Protein AF-A0A7V6IU53-F1 (afdb_monomer)

Structure (mmCIF, N/CA/C/O backbone):
data_AF-A0A7V6IU53-F1
#
_entry.id   AF-A0A7V6IU53-F1
#
loop_
_ato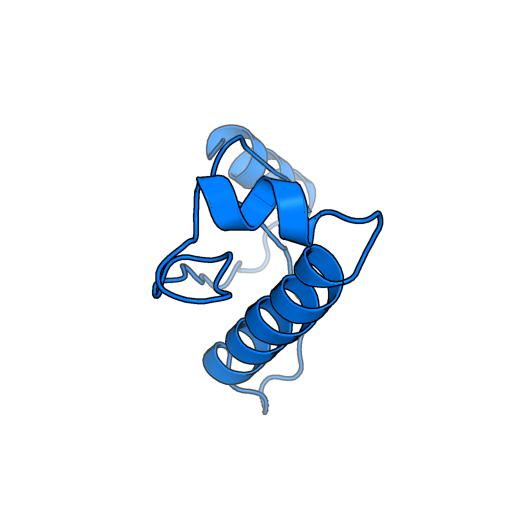m_site.group_PDB
_atom_site.id
_atom_site.type_symbol
_atom_site.label_atom_id
_atom_site.label_alt_id
_atom_site.label_comp_id
_atom_site.label_asym_id
_atom_site.label_entity_id
_atom_site.label_seq_id
_atom_site.pdbx_PDB_ins_code
_atom_site.Cartn_x
_atom_site.Cartn_y
_atom_site.Cartn_z
_atom_site.occupancy
_atom_site.B_iso_or_equiv
_atom_site.auth_seq_id
_atom_site.auth_comp_id
_atom_site.auth_asym_id
_atom_site.auth_atom_id
_atom_site.pdbx_PDB_model_num
ATOM 1 N N . MET A 1 1 ? -11.173 9.019 -0.982 1.00 76.31 1 MET A N 1
ATOM 2 C CA . MET A 1 1 ? -9.863 8.512 -1.427 1.00 76.31 1 MET A CA 1
ATOM 3 C C . MET A 1 1 ? -9.054 9.732 -1.754 1.00 76.31 1 MET A C 1
ATOM 5 O O . MET A 1 1 ? -9.535 10.552 -2.525 1.00 76.31 1 MET A O 1
ATOM 9 N N . GLU A 1 2 ? -7.905 9.849 -1.120 1.00 84.06 2 GLU A N 1
ATOM 10 C CA . GLU A 1 2 ? -6.949 10.916 -1.378 1.00 84.06 2 GLU A CA 1
ATOM 11 C C . GLU A 1 2 ? -5.686 10.285 -1.951 1.00 84.06 2 GLU A C 1
ATOM 13 O O . GLU A 1 2 ? -5.386 9.117 -1.681 1.00 84.06 2 GLU A O 1
ATOM 18 N N . THR A 1 3 ? -5.001 11.020 -2.810 1.00 86.00 3 THR A N 1
ATOM 19 C CA . THR A 1 3 ? -3.817 10.549 -3.520 1.00 86.00 3 THR A CA 1
ATOM 20 C C . THR A 1 3 ? -2.756 11.620 -3.424 1.00 86.00 3 THR A C 1
ATOM 22 O O . THR A 1 3 ? -3.050 12.773 -3.731 1.00 86.00 3 THR A O 1
ATOM 25 N N . ASP A 1 4 ? -1.549 11.216 -3.071 1.00 87.62 4 ASP A N 1
ATOM 26 C CA . ASP A 1 4 ? -0.355 12.042 -3.170 1.00 87.62 4 ASP A CA 1
ATOM 27 C C . ASP A 1 4 ? 0.551 11.473 -4.284 1.00 87.62 4 ASP A C 1
ATOM 29 O O . ASP A 1 4 ? 0.154 10.571 -5.033 1.00 87.62 4 ASP A O 1
ATOM 33 N N . ASN A 1 5 ? 1.753 12.017 -4.442 1.00 87.56 5 ASN A N 1
ATOM 34 C CA . ASN A 1 5 ? 2.679 11.706 -5.522 1.00 87.56 5 ASN A CA 1
ATOM 35 C C . ASN A 1 5 ? 3.108 10.232 -5.547 1.00 87.56 5 ASN A C 1
ATOM 37 O O . ASN A 1 5 ? 3.322 9.685 -6.631 1.00 87.56 5 ASN A O 1
ATOM 41 N N . ASP A 1 6 ? 3.234 9.585 -4.386 1.00 91.00 6 ASP A N 1
ATOM 42 C CA . ASP A 1 6 ? 3.768 8.222 -4.263 1.00 91.00 6 ASP A CA 1
ATOM 43 C C . ASP A 1 6 ? 2.901 7.254 -3.436 1.00 91.00 6 ASP A C 1
ATOM 45 O O . ASP A 1 6 ? 3.195 6.055 -3.384 1.00 91.00 6 ASP A O 1
ATOM 49 N N . HIS A 1 7 ? 1.800 7.721 -2.841 1.00 92.25 7 HIS A N 1
ATOM 50 C CA . HIS A 1 7 ? 0.916 6.893 -2.027 1.00 92.25 7 HIS A CA 1
ATOM 51 C C . HIS A 1 7 ? -0.556 7.322 -2.113 1.00 92.25 7 HIS A C 1
ATOM 53 O O . HIS A 1 7 ? -0.909 8.385 -2.622 1.00 92.25 7 HIS A O 1
ATOM 59 N N . ILE A 1 8 ? -1.447 6.445 -1.642 1.00 93.44 8 ILE A N 1
ATOM 60 C CA . ILE A 1 8 ? -2.891 6.694 -1.617 1.00 93.44 8 ILE A CA 1
ATOM 61 C C . ILE A 1 8 ? -3.466 6.391 -0.238 1.00 93.44 8 ILE A C 1
ATOM 63 O O . ILE A 1 8 ? -3.088 5.412 0.406 1.00 93.44 8 ILE A O 1
ATOM 67 N N . HIS A 1 9 ? -4.453 7.186 0.164 1.00 91.94 9 HIS A N 1
ATOM 68 C CA . HIS A 1 9 ? -5.220 7.003 1.390 1.00 91.94 9 HIS A CA 1
ATOM 69 C C . HIS A 1 9 ? -6.661 6.623 1.053 1.00 91.94 9 HIS A C 1
ATOM 71 O O . HIS A 1 9 ? -7.375 7.323 0.321 1.00 91.94 9 HIS A O 1
ATOM 77 N N . ILE A 1 10 ? -7.122 5.495 1.597 1.00 91.38 10 ILE A N 1
ATOM 78 C CA . ILE A 1 10 ? -8.477 4.986 1.371 1.00 91.38 10 ILE A CA 1
ATOM 79 C C . ILE A 1 10 ? -9.159 4.770 2.716 1.00 91.38 10 ILE A C 1
ATOM 81 O O . ILE A 1 10 ? -8.729 3.946 3.519 1.00 91.38 10 ILE A O 1
ATOM 85 N N . LEU A 1 11 ? -10.280 5.459 2.921 1.00 90.75 11 LEU A N 1
ATOM 86 C CA . LEU A 1 11 ? -11.209 5.128 3.990 1.00 90.75 11 LEU A CA 1
ATOM 87 C C . LEU A 1 11 ? -12.093 3.958 3.546 1.00 90.75 11 LEU A C 1
ATOM 89 O O . LEU A 1 11 ? -12.777 4.052 2.526 1.00 90.75 11 LEU A O 1
ATOM 93 N N . VAL A 1 12 ? -12.080 2.864 4.308 1.00 90.38 12 VAL A N 1
ATOM 94 C CA . VAL A 1 12 ? -12.760 1.614 3.945 1.00 90.38 12 VAL A CA 1
ATOM 95 C C . VAL A 1 12 ? -13.676 1.170 5.075 1.00 90.38 12 VAL A C 1
ATOM 97 O O . VAL A 1 12 ? -13.231 0.969 6.202 1.00 90.38 12 VAL A O 1
ATOM 100 N N . GLN A 1 13 ? -14.943 0.934 4.746 1.00 91.75 13 GLN A N 1
ATOM 101 C CA . GLN A 1 13 ? -15.857 0.180 5.595 1.00 91.75 13 GLN A CA 1
ATOM 102 C C . GLN A 1 13 ? -15.890 -1.275 5.118 1.00 91.75 13 GLN A C 1
ATOM 104 O O . GLN A 1 13 ? -16.061 -1.537 3.928 1.00 91.75 13 GLN A O 1
ATOM 109 N N . TYR A 1 14 ? -15.716 -2.225 6.034 1.00 92.44 14 TYR A N 1
ATOM 110 C CA . TYR A 1 14 ? -15.672 -3.650 5.715 1.00 92.44 14 TYR A CA 1
ATOM 111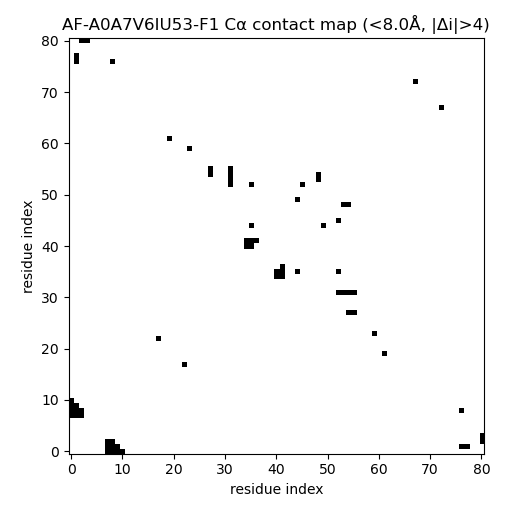 C C . TYR A 1 14 ? -16.292 -4.491 6.836 1.00 92.44 14 TYR A C 1
ATOM 113 O O . TYR A 1 14 ? -16.487 -4.020 7.955 1.00 92.44 14 TYR A O 1
ATOM 121 N N . GLN A 1 15 ? -16.637 -5.741 6.523 1.00 94.69 15 GLN A N 1
ATOM 122 C CA . GLN A 1 15 ? -17.160 -6.678 7.516 1.00 94.69 15 GLN A CA 1
ATOM 123 C C . GLN A 1 15 ? -16.040 -7.114 8.475 1.00 94.69 15 GLN A C 1
ATOM 125 O O . GLN A 1 15 ? -14.996 -7.541 7.983 1.00 94.69 15 GLN A O 1
ATOM 130 N N . PRO A 1 16 ? -16.253 -7.123 9.806 1.00 91.94 16 PRO A N 1
ATOM 131 C CA . PRO A 1 16 ? -15.221 -7.515 10.777 1.00 91.94 16 PRO A CA 1
ATOM 132 C C . PRO A 1 16 ? -14.671 -8.938 10.596 1.00 91.94 16 PRO A C 1
ATOM 134 O O . PRO A 1 16 ? -13.586 -9.249 11.070 1.00 91.94 16 PRO A O 1
ATOM 137 N N . THR A 1 17 ? -15.405 -9.809 9.899 1.00 96.38 17 THR A N 1
ATOM 138 C CA . THR A 1 17 ? -14.972 -11.173 9.555 1.00 96.38 17 THR A CA 1
ATOM 139 C C . THR A 1 17 ? -13.907 -11.224 8.458 1.00 96.38 17 THR A C 1
ATOM 141 O O . THR A 1 17 ? -13.370 -12.296 8.184 1.00 96.38 17 THR A O 1
ATOM 144 N N . LYS A 1 18 ? -13.611 -10.101 7.794 1.00 96.00 18 LYS A N 1
ATOM 145 C CA . LYS A 1 18 ? -12.590 -10.001 6.748 1.00 96.00 18 LYS A CA 1
ATOM 146 C C . LYS A 1 18 ? -11.291 -9.464 7.326 1.00 96.00 18 LYS A C 1
ATOM 148 O O . LYS A 1 18 ? -11.288 -8.490 8.073 1.00 96.00 18 LYS A O 1
ATOM 153 N N . SER A 1 19 ? -10.178 -10.066 6.922 1.00 96.38 19 SER A N 1
ATOM 154 C CA . SER A 1 19 ? -8.860 -9.575 7.306 1.00 96.38 19 SER A CA 1
ATOM 155 C C . SER A 1 19 ? -8.500 -8.315 6.520 1.00 96.38 19 SER A C 1
ATOM 157 O O . SER A 1 19 ? -8.656 -8.262 5.297 1.00 96.38 19 SER A O 1
ATOM 159 N N . VAL A 1 20 ? -7.937 -7.318 7.207 1.00 95.75 20 VAL A N 1
ATOM 160 C CA . VAL A 1 20 ? -7.381 -6.113 6.569 1.00 95.75 20 VAL A CA 1
ATOM 161 C C . VAL A 1 20 ? -6.329 -6.488 5.523 1.00 95.75 20 VAL A C 1
ATOM 163 O O . VAL A 1 20 ? -6.316 -5.916 4.435 1.00 95.75 20 VAL A O 1
ATOM 166 N N . LEU A 1 21 ? -5.498 -7.496 5.808 1.00 96.56 21 LEU A N 1
ATOM 167 C CA . LEU A 1 21 ? -4.482 -7.983 4.875 1.00 96.56 21 LEU A CA 1
ATOM 168 C C . LEU A 1 21 ? -5.108 -8.477 3.564 1.00 96.56 21 LEU A C 1
ATOM 170 O O . LEU A 1 21 ? -4.604 -8.176 2.484 1.00 96.56 21 LEU A O 1
ATOM 174 N N . GLU A 1 22 ? -6.216 -9.218 3.641 1.00 96.56 22 GLU A N 1
ATOM 175 C CA . GLU A 1 22 ? -6.904 -9.733 2.453 1.00 96.56 22 GLU A CA 1
ATOM 176 C C . GLU A 1 22 ? -7.488 -8.606 1.604 1.00 96.56 22 GLU A C 1
ATOM 178 O O . GLU A 1 22 ? -7.364 -8.633 0.378 1.00 96.56 22 GLU A O 1
ATOM 183 N N . ILE A 1 23 ? -8.083 -7.602 2.254 1.00 96.94 23 ILE A N 1
ATOM 184 C CA . ILE A 1 23 ? -8.656 -6.426 1.593 1.00 96.94 23 ILE A CA 1
ATOM 185 C C . ILE A 1 23 ? -7.557 -5.641 0.870 1.00 96.94 23 ILE A C 1
ATOM 187 O O . ILE A 1 23 ? -7.679 -5.363 -0.324 1.00 96.94 23 ILE A O 1
ATOM 191 N N . VAL A 1 24 ? -6.454 -5.338 1.560 1.00 97.19 24 VAL A N 1
ATOM 192 C CA . VAL A 1 24 ? -5.319 -4.612 0.972 1.00 97.19 24 VAL A CA 1
ATOM 193 C C . VAL A 1 24 ? -4.695 -5.406 -0.174 1.00 97.19 24 VAL A C 1
ATOM 195 O O . VAL A 1 24 ? -4.424 -4.840 -1.235 1.00 97.19 24 VAL A O 1
ATOM 198 N N . ARG A 1 25 ? -4.520 -6.726 -0.014 1.00 96.88 25 ARG A N 1
ATOM 199 C CA . ARG A 1 25 ? -4.017 -7.598 -1.085 1.00 96.88 25 ARG A CA 1
ATOM 200 C C . ARG A 1 25 ? -4.907 -7.519 -2.323 1.00 96.88 25 ARG A C 1
ATOM 202 O O . ARG A 1 25 ? -4.392 -7.364 -3.428 1.00 96.88 25 ARG A O 1
ATOM 209 N N . LEU A 1 26 ? -6.227 -7.579 -2.142 1.00 97.12 26 LEU A N 1
ATOM 210 C CA . LEU A 1 26 ? -7.191 -7.488 -3.235 1.00 97.12 26 LEU A CA 1
ATOM 211 C C . LEU A 1 26 ? -7.099 -6.136 -3.955 1.00 97.12 26 LEU A C 1
ATOM 213 O O . LEU A 1 26 ? -7.039 -6.096 -5.185 1.00 97.12 26 LEU A O 1
ATOM 217 N N . PHE A 1 27 ? -7.035 -5.035 -3.202 1.00 97.06 27 PHE A N 1
ATOM 218 C CA . PHE A 1 27 ? -6.889 -3.694 -3.769 1.00 97.06 27 PHE A CA 1
ATOM 219 C C . PHE A 1 27 ? -5.605 -3.554 -4.576 1.00 97.06 27 PHE A C 1
ATOM 221 O O . PHE A 1 27 ? -5.665 -3.153 -5.741 1.00 97.06 27 PHE A O 1
ATOM 228 N N . LYS A 1 28 ? -4.458 -3.938 -4.006 1.00 96.44 28 LYS A N 1
ATOM 229 C CA . LYS A 1 28 ? -3.157 -3.859 -4.684 1.00 96.44 28 LYS A CA 1
ATOM 230 C C . LYS A 1 28 ? -3.134 -4.733 -5.937 1.00 96.44 28 LYS A C 1
ATOM 232 O O . LYS A 1 28 ? -2.679 -4.276 -6.984 1.00 96.44 28 LYS A O 1
ATOM 237 N N . GLN A 1 29 ? -3.683 -5.946 -5.878 1.00 96.81 29 GLN A N 1
ATOM 238 C CA . GLN A 1 29 ? -3.687 -6.874 -7.010 1.00 96.81 29 GLN A CA 1
ATOM 239 C C . GLN A 1 29 ? -4.582 -6.394 -8.160 1.00 96.81 29 GLN A C 1
ATOM 241 O O . GLN A 1 29 ? -4.130 -6.329 -9.305 1.00 96.81 29 GLN A O 1
ATOM 246 N N . ILE A 1 30 ? -5.838 -6.028 -7.874 1.00 97.00 30 ILE A N 1
ATOM 247 C CA . ILE A 1 30 ? -6.786 -5.582 -8.908 1.00 97.00 30 ILE A CA 1
ATOM 248 C C . ILE A 1 30 ? -6.311 -4.278 -9.549 1.00 97.00 30 ILE A C 1
ATOM 250 O O . ILE A 1 30 ? -6.366 -4.144 -10.774 1.00 97.00 30 ILE A O 1
ATOM 254 N N . SER A 1 31 ? -5.844 -3.322 -8.743 1.00 95.94 31 SER A N 1
ATOM 255 C CA . SER A 1 31 ? -5.346 -2.044 -9.262 1.00 95.94 31 SER A CA 1
ATOM 256 C C . SER A 1 31 ? -4.100 -2.238 -10.119 1.00 95.94 31 SER A C 1
ATOM 258 O O . SER A 1 31 ? -4.092 -1.753 -11.244 1.00 95.94 31 SER A O 1
ATOM 260 N N . THR A 1 32 ? -3.114 -3.024 -9.671 1.00 96.06 32 THR A N 1
ATOM 261 C CA . THR A 1 32 ? -1.924 -3.361 -10.474 1.00 96.06 32 THR A CA 1
ATOM 262 C C . THR A 1 32 ? -2.346 -3.966 -11.811 1.00 96.06 32 THR A C 1
ATOM 264 O O . THR A 1 32 ? -1.990 -3.456 -12.871 1.00 96.06 32 THR A O 1
ATOM 267 N N . TYR A 1 33 ? -3.200 -4.992 -11.790 1.00 95.31 33 TYR A N 1
ATOM 268 C CA . TYR A 1 33 ? -3.686 -5.628 -13.011 1.00 95.31 33 TYR 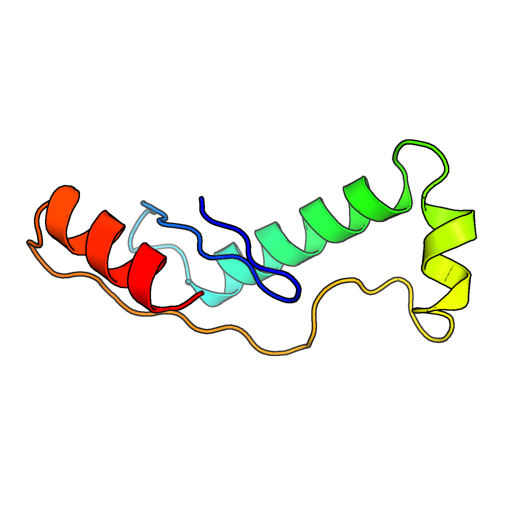A CA 1
ATOM 269 C C . TYR A 1 33 ? -4.345 -4.634 -13.983 1.00 95.31 33 TYR A C 1
ATOM 271 O O . TYR A 1 33 ? -4.074 -4.673 -15.185 1.00 95.31 33 TYR A O 1
ATOM 279 N N . ARG A 1 34 ? -5.194 -3.726 -13.485 1.00 95.81 34 ARG A N 1
ATOM 280 C CA . ARG A 1 34 ? -5.861 -2.718 -14.324 1.00 95.81 34 ARG A CA 1
ATOM 281 C C . ARG A 1 34 ? -4.877 -1.678 -14.854 1.00 95.81 34 ARG A C 1
ATOM 283 O O . ARG A 1 34 ? -4.867 -1.433 -16.057 1.00 95.81 34 ARG A O 1
ATOM 290 N N . ILE A 1 35 ? -4.024 -1.129 -13.992 1.00 95.06 35 ILE A N 1
ATOM 291 C CA . ILE A 1 35 ? -3.043 -0.089 -14.328 1.00 95.06 35 ILE A CA 1
ATOM 292 C C . ILE A 1 35 ? -2.105 -0.565 -15.435 1.00 95.06 35 ILE A C 1
ATOM 294 O O . ILE A 1 35 ? -1.878 0.170 -16.391 1.00 95.06 35 ILE A O 1
ATOM 298 N N . TRP A 1 36 ? -1.626 -1.807 -15.358 1.00 95.31 36 TRP A N 1
ATOM 299 C CA . TRP A 1 36 ? -0.732 -2.380 -16.362 1.00 95.31 36 TRP A CA 1
ATOM 300 C C . TRP A 1 36 ? -1.406 -2.654 -17.714 1.00 95.31 36 TRP A C 1
ATOM 302 O O . TRP A 1 36 ? -0.728 -2.674 -18.743 1.00 95.31 36 TRP A O 1
ATOM 312 N N . ARG A 1 37 ? -2.728 -2.867 -17.740 1.00 93.69 37 ARG A N 1
ATOM 313 C CA . ARG A 1 37 ? -3.478 -3.248 -18.952 1.00 93.69 37 ARG A CA 1
ATOM 314 C C . ARG A 1 37 ? -4.257 -2.103 -19.602 1.00 93.69 37 ARG A C 1
ATOM 316 O O . ARG A 1 37 ? -4.652 -2.239 -20.756 1.00 93.69 37 ARG A O 1
ATOM 323 N N . GLN A 1 38 ? -4.495 -1.003 -18.894 1.00 94.44 38 GLN A N 1
ATOM 324 C CA . GLN A 1 38 ? -5.221 0.151 -19.424 1.00 94.44 38 GLN A CA 1
ATOM 325 C C . GLN A 1 38 ? -4.316 1.077 -20.244 1.00 94.44 38 GLN A C 1
ATOM 327 O O . GLN A 1 38 ? -3.130 1.218 -19.956 1.00 94.44 38 GLN A O 1
ATOM 332 N N . ASN A 1 39 ? -4.899 1.718 -21.265 1.00 85.94 39 ASN A N 1
ATOM 333 C CA . ASN A 1 39 ? -4.347 2.872 -21.992 1.00 85.94 39 ASN A CA 1
ATOM 334 C C . ASN A 1 39 ? -2.882 2.740 -22.456 1.00 85.94 39 ASN A C 1
ATOM 336 O O . ASN A 1 39 ? -2.155 3.725 -22.515 1.00 85.94 39 ASN A O 1
ATOM 340 N N . ASN A 1 40 ? -2.434 1.526 -22.795 1.00 85.31 40 ASN A N 1
ATOM 341 C CA . ASN A 1 40 ? -1.043 1.230 -23.169 1.00 85.31 40 ASN A CA 1
ATOM 342 C C . ASN A 1 40 ? 0.011 1.600 -22.102 1.00 85.31 40 ASN A C 1
ATOM 344 O O . ASN A 1 40 ? 1.201 1.709 -22.416 1.00 85.31 40 ASN A O 1
ATOM 348 N N . ASN A 1 41 ? -0.393 1.711 -20.832 1.00 93.50 41 ASN A N 1
ATOM 349 C CA . ASN A 1 41 ? 0.486 2.046 -19.710 1.00 93.50 41 ASN A CA 1
ATOM 350 C C . ASN A 1 41 ? 1.670 1.084 -19.570 1.00 93.50 41 ASN A C 1
ATOM 352 O O . ASN A 1 41 ? 2.742 1.506 -19.149 1.00 93.50 41 ASN A O 1
ATOM 356 N N . SER A 1 42 ? 1.524 -0.186 -19.964 1.00 92.44 42 SER A N 1
ATOM 357 C CA . SER A 1 42 ? 2.601 -1.182 -19.889 1.00 92.44 42 SER A CA 1
ATOM 358 C C . SER A 1 42 ? 3.908 -0.719 -20.541 1.00 92.44 42 SER A C 1
ATOM 360 O O . SER A 1 42 ? 4.980 -1.001 -20.015 1.00 92.44 42 SER A O 1
ATOM 362 N N . ARG A 1 43 ? 3.857 0.026 -21.656 1.00 91.75 43 ARG A N 1
ATOM 363 C CA . ARG A 1 43 ? 5.069 0.542 -22.316 1.00 91.75 43 ARG A CA 1
ATOM 364 C C . ARG A 1 43 ? 5.770 1.604 -21.468 1.00 91.75 43 ARG A C 1
ATOM 366 O O . ARG A 1 43 ? 6.996 1.652 -21.458 1.00 91.75 43 ARG A O 1
ATOM 373 N N . TYR A 1 44 ? 5.005 2.456 -20.790 1.00 93.25 44 TYR A N 1
ATOM 374 C CA . TYR A 1 44 ? 5.535 3.481 -19.894 1.00 93.25 44 TYR A CA 1
ATOM 375 C C . TYR A 1 44 ? 6.056 2.857 -18.595 1.00 93.25 44 TYR A C 1
ATOM 377 O O . TYR A 1 44 ? 7.211 3.061 -18.236 1.00 93.25 44 TYR A O 1
ATOM 385 N N . LEU A 1 45 ? 5.242 2.022 -17.948 1.00 94.19 45 LEU A N 1
ATOM 386 C CA . LEU A 1 45 ? 5.547 1.400 -16.660 1.00 94.19 45 LEU A CA 1
ATOM 387 C C . LEU A 1 45 ? 6.778 0.497 -16.720 1.00 94.19 45 LEU A C 1
ATOM 389 O O . LEU A 1 45 ? 7.593 0.554 -15.809 1.00 94.19 45 LEU A O 1
ATOM 393 N N . LYS A 1 46 ? 6.997 -0.248 -17.814 1.00 93.12 46 LYS A N 1
ATOM 394 C CA . LYS A 1 46 ? 8.215 -1.064 -17.997 1.00 93.12 46 LYS A CA 1
ATOM 395 C C . LYS A 1 46 ? 9.518 -0.268 -17.940 1.00 93.12 46 LYS A C 1
ATOM 397 O O . LYS A 1 46 ? 10.556 -0.870 -17.705 1.00 93.12 46 LYS A O 1
ATOM 402 N N . LYS A 1 47 ? 9.492 1.051 -18.163 1.00 93.38 47 LYS A N 1
ATOM 403 C CA . LYS A 1 47 ? 10.692 1.893 -18.031 1.00 93.38 47 LYS A CA 1
ATOM 404 C C . LYS A 1 47 ? 11.123 2.061 -16.572 1.00 93.38 47 LYS A C 1
ATOM 406 O O . LYS A 1 47 ? 12.306 2.245 -16.319 1.00 93.38 47 LYS A O 1
ATOM 411 N N . TYR A 1 48 ? 10.174 1.987 -15.640 1.00 91.38 48 TYR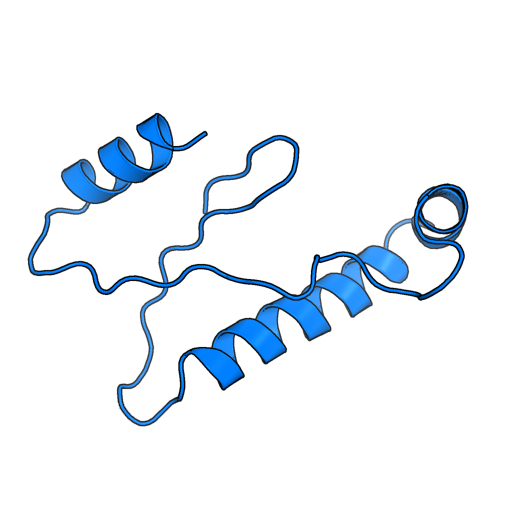 A N 1
ATOM 412 C CA . TYR A 1 48 ? 10.387 2.231 -14.211 1.00 91.38 48 TYR A CA 1
ATOM 413 C C . TYR A 1 48 ? 10.315 0.934 -13.389 1.00 91.38 48 TYR A C 1
ATOM 415 O O . TYR A 1 48 ? 11.127 0.715 -12.498 1.00 91.38 48 TYR A O 1
ATOM 423 N N . PHE A 1 49 ? 9.403 0.029 -13.746 1.00 91.44 49 PHE A N 1
ATOM 424 C CA . PHE A 1 49 ? 9.121 -1.240 -13.071 1.00 91.44 49 PHE A CA 1
ATOM 425 C C . PHE A 1 49 ? 9.526 -2.425 -13.964 1.00 91.44 49 PHE A C 1
ATOM 427 O O . PHE A 1 49 ? 8.701 -3.226 -14.396 1.00 91.44 49 PHE A O 1
ATOM 434 N N . TRP A 1 50 ? 10.804 -2.496 -14.339 1.00 82.94 50 TRP A N 1
ATOM 435 C CA . TRP A 1 50 ? 11.297 -3.452 -15.344 1.00 82.94 50 TRP A CA 1
ATOM 436 C C . TRP A 1 50 ? 11.512 -4.875 -14.808 1.00 82.94 50 TRP A C 1
ATOM 438 O O . TRP A 1 50 ? 11.510 -5.824 -15.591 1.00 82.94 50 TRP A O 1
ATOM 448 N N . LYS A 1 51 ? 11.704 -5.032 -13.492 1.00 84.44 51 LYS A N 1
ATOM 449 C CA . LYS A 1 51 ? 11.975 -6.332 -12.860 1.00 84.44 51 LYS A CA 1
ATOM 450 C C . LYS A 1 51 ? 10.706 -7.172 -12.703 1.00 84.44 51 LYS A C 1
ATOM 452 O O . LYS A 1 51 ? 10.707 -8.362 -12.998 1.00 84.44 51 LYS A O 1
ATOM 457 N N . GLU A 1 52 ? 9.629 -6.543 -12.245 1.00 84.38 52 GLU A N 1
ATOM 458 C CA . GLU A 1 52 ? 8.357 -7.190 -11.929 1.00 84.38 52 GLU A CA 1
ATOM 459 C C . GLU A 1 52 ? 7.211 -6.282 -12.379 1.00 84.38 52 GLU A C 1
ATOM 461 O O . GLU A 1 52 ? 7.320 -5.060 -12.287 1.00 84.38 52 GLU A O 1
ATOM 466 N N . ASN A 1 53 ? 6.084 -6.862 -12.813 1.00 88.25 53 ASN A N 1
ATOM 467 C CA . ASN A 1 53 ? 4.866 -6.101 -13.131 1.00 88.25 53 ASN A CA 1
ATOM 468 C C . ASN A 1 53 ? 4.136 -5.653 -11.846 1.00 88.25 53 ASN A C 1
ATOM 470 O O . ASN A 1 53 ? 2.933 -5.869 -11.689 1.00 88.25 53 ASN A O 1
ATOM 474 N N . ALA A 1 54 ? 4.882 -5.086 -10.901 1.00 92.00 54 ALA A N 1
ATOM 475 C CA . ALA A 1 54 ? 4.384 -4.501 -9.671 1.00 92.00 54 ALA A CA 1
ATOM 476 C C . ALA A 1 54 ? 4.012 -3.027 -9.8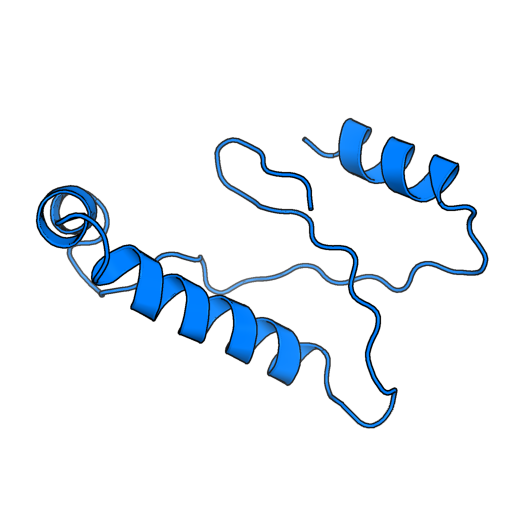98 1.00 92.00 54 ALA A C 1
ATOM 478 O O . ALA A 1 54 ? 4.356 -2.421 -10.912 1.00 92.00 54 ALA A O 1
ATOM 479 N N . PHE A 1 55 ? 3.260 -2.456 -8.966 1.00 94.62 55 PHE A N 1
ATOM 480 C CA . PHE A 1 55 ? 2.941 -1.023 -8.961 1.00 94.62 55 PHE A CA 1
ATOM 481 C C . PHE A 1 55 ? 3.039 -0.439 -7.552 1.00 94.62 55 PHE A C 1
ATOM 483 O O . PHE A 1 55 ? 3.482 0.686 -7.371 1.00 94.62 55 PHE A O 1
ATOM 490 N N . TRP A 1 56 ? 2.676 -1.234 -6.547 1.00 95.44 56 TRP A N 1
ATOM 491 C CA . TRP A 1 56 ? 2.784 -0.869 -5.142 1.00 95.44 56 TRP A CA 1
ATOM 492 C C . TRP A 1 56 ? 4.035 -1.476 -4.506 1.00 95.44 56 TRP A C 1
ATOM 494 O O . TRP A 1 56 ? 4.390 -2.606 -4.839 1.00 95.44 56 TRP A O 1
ATOM 504 N N . GLY A 1 57 ? 4.638 -0.776 -3.541 1.00 93.50 57 GLY A N 1
ATOM 505 C CA . GLY A 1 57 ? 5.635 -1.371 -2.643 1.00 93.50 57 GLY A CA 1
ATOM 506 C C . GLY A 1 57 ? 5.018 -2.441 -1.738 1.00 93.50 57 GLY A C 1
ATOM 507 O O . GLY A 1 57 ? 3.797 -2.518 -1.628 1.00 93.50 57 GLY A O 1
ATOM 508 N N . ASP A 1 58 ? 5.828 -3.267 -1.075 1.00 92.62 58 ASP A N 1
ATOM 509 C CA . ASP A 1 58 ? 5.340 -4.433 -0.314 1.00 92.62 58 ASP A CA 1
ATOM 510 C C . ASP A 1 58 ? 4.478 -4.058 0.899 1.00 92.62 58 ASP A C 1
ATOM 512 O O . ASP A 1 58 ? 3.481 -4.723 1.196 1.00 92.62 58 ASP A O 1
ATOM 516 N N . GLY A 1 59 ? 4.811 -2.941 1.548 1.00 94.75 59 GLY A N 1
ATOM 517 C CA . GLY A 1 59 ? 4.137 -2.452 2.745 1.00 94.75 59 GLY A CA 1
ATOM 518 C C . GLY A 1 59 ? 2.717 -1.926 2.516 1.00 94.75 59 GLY A C 1
ATOM 519 O O . GLY A 1 59 ? 2.250 -1.718 1.391 1.00 94.75 59 GLY A O 1
ATOM 520 N N . TYR A 1 60 ? 2.025 -1.723 3.633 1.00 96.19 60 TYR A N 1
ATOM 521 C CA . TYR A 1 60 ? 0.812 -0.920 3.745 1.00 96.19 60 TYR A CA 1
ATOM 522 C C . TYR A 1 60 ? 0.679 -0.416 5.184 1.00 96.19 60 TYR A C 1
ATOM 524 O O . TYR A 1 60 ? 1.203 -1.033 6.112 1.00 96.19 60 TYR A O 1
ATOM 532 N N . PHE A 1 61 ? -0.052 0.680 5.367 1.00 94.19 61 PHE A N 1
ATOM 533 C CA . PHE A 1 61 ? -0.464 1.165 6.678 1.00 94.19 61 PHE A CA 1
ATOM 534 C C . PHE A 1 61 ? -1.975 0.993 6.832 1.00 94.19 61 PHE A C 1
ATOM 536 O O . PHE A 1 61 ? -2.731 1.211 5.885 1.00 94.19 61 PHE A O 1
ATOM 543 N N . ALA A 1 62 ? -2.414 0.570 8.015 1.00 93.31 62 ALA A N 1
ATOM 544 C CA . ALA A 1 62 ? -3.824 0.477 8.352 1.00 93.31 62 ALA A CA 1
ATOM 545 C C . ALA A 1 62 ? -4.029 0.851 9.818 1.00 93.31 62 ALA A C 1
ATOM 547 O O . ALA A 1 62 ? -3.344 0.336 10.701 1.00 93.31 62 ALA A O 1
ATOM 548 N N . CYS A 1 63 ? -5.010 1.709 10.071 1.00 90.50 63 CYS A N 1
ATOM 549 C CA . CYS A 1 63 ? -5.425 2.086 11.410 1.00 90.50 63 CYS A CA 1
ATOM 550 C C . CYS A 1 63 ? -6.953 2.083 11.497 1.00 90.50 63 CYS A C 1
ATOM 552 O O . CYS A 1 63 ? -7.655 2.413 10.538 1.00 90.50 63 CYS A O 1
ATOM 554 N N . SER A 1 64 ? -7.481 1.674 12.649 1.00 87.69 64 SER A N 1
ATOM 555 C CA . SER A 1 64 ? -8.894 1.866 12.950 1.00 87.69 64 SER A CA 1
ATOM 556 C C . SER A 1 64 ? -9.127 3.329 13.290 1.00 87.69 64 SER A C 1
ATOM 558 O O . SER A 1 64 ? -8.449 3.884 14.155 1.00 87.69 64 SER A O 1
ATOM 560 N N . ILE A 1 65 ? -10.133 3.921 12.671 1.00 79.19 65 ILE A N 1
ATOM 561 C CA . ILE A 1 65 ? -10.693 5.188 13.123 1.00 79.19 65 ILE A CA 1
ATOM 562 C C . ILE A 1 65 ? -11.803 4.880 14.140 1.00 79.19 65 ILE A C 1
ATOM 564 O O . ILE A 1 65 ? -12.604 3.970 13.932 1.00 79.19 65 ILE A O 1
ATOM 568 N N . GLY A 1 66 ? -11.814 5.573 15.281 1.00 72.81 66 GLY A N 1
ATOM 569 C CA . GLY A 1 66 ? -12.882 5.436 16.280 1.00 72.81 66 GLY A CA 1
ATOM 570 C C . GLY A 1 66 ? -14.209 6.048 15.805 1.00 72.81 66 GLY A C 1
ATOM 571 O O . GLY A 1 66 ? -14.415 6.265 14.611 1.00 72.81 66 GLY A O 1
ATOM 572 N N . GLN A 1 67 ? -15.098 6.408 16.739 1.00 64.19 67 GLN A N 1
ATOM 573 C CA . GLN A 1 67 ? -16.209 7.333 16.456 1.00 64.19 67 GLN A CA 1
ATOM 574 C C . GLN A 1 67 ? -15.654 8.745 16.228 1.00 64.19 67 GLN A C 1
ATOM 576 O O . GLN A 1 67 ? -15.763 9.625 17.075 1.00 64.19 67 GLN A O 1
ATOM 581 N N . VAL A 1 68 ? -14.991 8.950 15.100 1.00 62.09 68 VAL A N 1
ATOM 582 C CA . VAL A 1 68 ? -14.501 10.258 14.674 1.00 62.09 68 VAL A CA 1
ATOM 583 C C . VAL A 1 68 ? -15.374 10.717 13.519 1.00 62.09 68 VAL A C 1
ATOM 585 O O . VAL A 1 68 ? -15.743 9.912 12.660 1.00 62.09 68 VAL A O 1
ATOM 588 N N . SER A 1 69 ? -15.763 11.992 13.526 1.00 67.94 69 SER A N 1
ATOM 589 C CA . SER A 1 69 ? -16.625 12.525 12.478 1.00 67.94 69 SER A CA 1
ATOM 590 C C . SER A 1 69 ? -15.908 12.482 11.128 1.00 67.94 69 SER A C 1
ATOM 592 O O . SER A 1 69 ? -14.674 12.475 11.047 1.00 67.94 69 SER A O 1
ATOM 594 N N . LYS A 1 70 ? -16.691 12.469 10.047 1.00 68.06 70 LYS A N 1
ATOM 595 C CA . LYS A 1 70 ? -16.157 12.500 8.685 1.00 68.06 70 LYS A CA 1
ATOM 596 C C . LYS A 1 70 ? -15.222 13.697 8.472 1.00 68.06 70 LYS A C 1
ATOM 598 O O . LYS A 1 70 ? -14.180 13.525 7.846 1.00 68.06 70 LYS A O 1
ATOM 603 N N . GLU A 1 71 ? -15.527 14.855 9.068 1.00 71.88 71 GLU A N 1
ATOM 604 C CA . GLU A 1 71 ? -14.675 16.046 8.960 1.00 71.88 71 GLU A CA 1
ATOM 605 C C . GLU A 1 71 ? -13.304 15.854 9.623 1.00 71.88 71 GLU A C 1
ATOM 607 O O . GLU A 1 71 ? -12.298 16.353 9.121 1.00 71.88 71 GLU A O 1
ATOM 612 N N . THR A 1 72 ? -13.227 15.136 10.749 1.00 71.69 72 THR A N 1
ATOM 613 C CA . THR A 1 72 ? -11.937 14.843 11.390 1.00 71.69 72 THR A CA 1
ATOM 614 C C . THR A 1 72 ? -11.096 13.899 10.536 1.00 71.69 72 THR A C 1
ATOM 616 O O . THR A 1 72 ? -9.880 14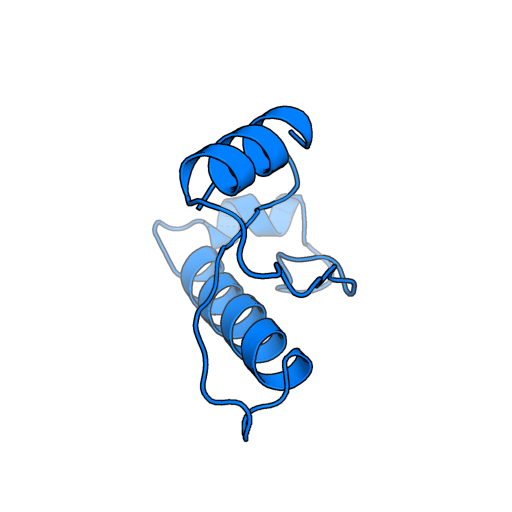.064 10.466 1.00 71.69 72 THR A O 1
ATOM 619 N N . ILE A 1 73 ? -11.734 12.942 9.859 1.00 70.75 73 ILE A N 1
ATOM 620 C CA . ILE A 1 73 ? -11.048 12.011 8.957 1.00 70.75 73 ILE A CA 1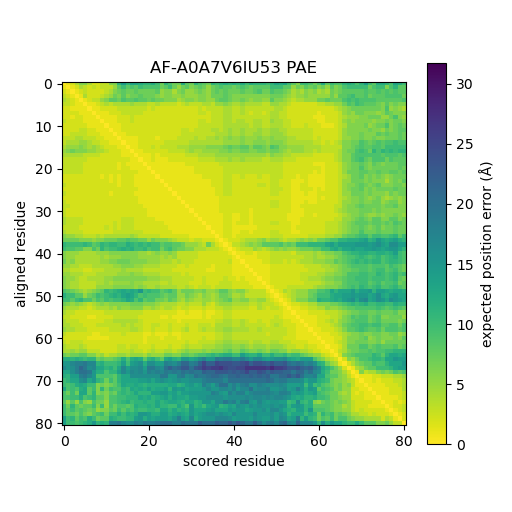
ATOM 621 C C . ILE A 1 73 ? -10.511 12.757 7.738 1.00 70.75 73 ILE A C 1
ATOM 623 O O . ILE A 1 73 ? -9.345 12.596 7.403 1.00 70.75 73 ILE A O 1
ATOM 627 N N . GLU A 1 74 ? -11.325 13.606 7.110 1.00 73.56 74 GLU A N 1
ATOM 628 C CA . GLU A 1 74 ? -10.890 14.421 5.969 1.00 73.56 74 GLU A CA 1
ATOM 629 C C . GLU A 1 74 ? -9.703 15.315 6.349 1.00 73.56 74 GLU A C 1
ATOM 631 O O . GLU A 1 74 ? -8.705 15.330 5.637 1.00 73.56 74 GLU A O 1
ATOM 636 N N . LYS A 1 75 ? -9.742 15.963 7.523 1.00 77.50 75 LYS A N 1
ATOM 637 C CA . LYS A 1 75 ? -8.600 16.737 8.036 1.00 77.50 75 LYS A CA 1
ATOM 638 C C . LYS A 1 75 ? -7.364 15.885 8.298 1.00 77.50 75 LYS A C 1
ATOM 640 O O . LYS A 1 75 ? -6.257 16.356 8.069 1.00 77.50 75 LYS A O 1
ATOM 645 N N . TYR A 1 76 ? -7.511 14.673 8.830 1.00 74.06 76 TYR A N 1
ATOM 646 C CA . TYR A 1 76 ? -6.361 13.797 9.050 1.00 74.06 76 TYR A CA 1
ATOM 647 C C . TYR A 1 76 ? -5.698 13.436 7.721 1.00 74.06 76 TYR A C 1
ATOM 649 O O . TYR A 1 76 ? -4.491 13.602 7.604 1.00 74.06 76 TYR A O 1
ATOM 657 N N . ILE A 1 77 ? -6.477 13.016 6.719 1.00 73.50 77 ILE A N 1
ATOM 658 C CA . ILE A 1 77 ? -5.923 12.603 5.425 1.00 73.50 77 ILE A CA 1
ATOM 659 C C . ILE A 1 77 ? -5.262 13.793 4.704 1.00 73.50 77 ILE A C 1
ATOM 661 O O . ILE A 1 77 ? -4.126 13.658 4.262 1.00 73.50 77 ILE A O 1
ATOM 665 N N . GLN A 1 78 ? -5.884 14.978 4.732 1.00 76.31 78 GLN A N 1
ATOM 666 C CA . GLN A 1 78 ? -5.307 16.207 4.166 1.00 76.31 78 GLN A CA 1
ATOM 667 C C . GLN A 1 78 ? -3.966 16.614 4.792 1.00 76.31 78 GLN A C 1
ATOM 669 O O . GLN A 1 78 ? -3.156 17.264 4.143 1.00 76.31 78 GLN A O 1
ATOM 674 N N . ASN A 1 79 ? -3.732 16.269 6.062 1.00 74.25 79 ASN A N 1
ATOM 675 C CA . ASN A 1 79 ? -2.482 16.572 6.768 1.00 74.25 79 ASN A CA 1
ATOM 676 C C . ASN A 1 79 ? -1.435 15.442 6.654 1.00 74.25 79 ASN A C 1
ATOM 678 O O . ASN A 1 79 ? -0.420 15.486 7.351 1.00 74.25 79 ASN A O 1
ATOM 682 N N . GLN A 1 80 ? -1.708 14.382 5.888 1.00 65.44 80 GLN A N 1
ATOM 683 C CA . GLN A 1 80 ? -0.800 13.243 5.684 1.00 65.44 80 GLN A CA 1
ATOM 684 C C . GLN A 1 80 ? -0.268 13.134 4.248 1.00 65.44 80 GLN A C 1
ATOM 686 O O . GLN A 1 80 ? 0.532 12.231 4.000 1.00 65.44 80 GLN A O 1
ATOM 691 N N . GLY A 1 81 ? -0.723 13.997 3.334 1.00 57.97 81 GLY A N 1
ATOM 692 C CA . GLY A 1 81 ? -0.084 14.228 2.032 1.00 57.97 81 GLY A CA 1
ATOM 693 C C . GLY A 1 81 ? 0.969 15.329 2.078 1.00 57.97 81 GLY A C 1
ATOM 694 O O . GLY A 1 81 ? 1.219 15.882 3.176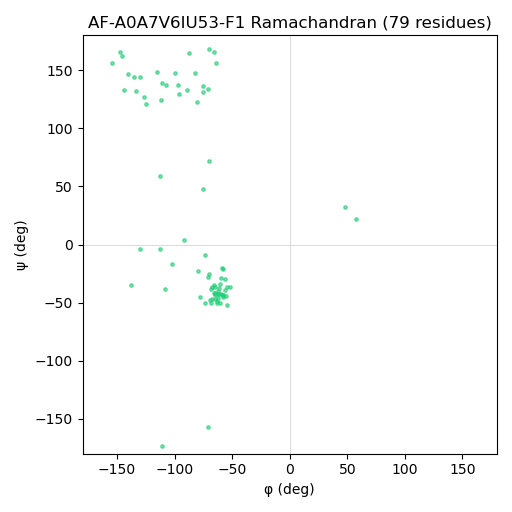 1.00 57.97 81 GLY A O 1
#

Radius of gyration: 15.13 Å; Cα contacts (8 Å, |Δi|>4): 35; chains: 1; bounding box: 29×28×40 Å

Foldseek 3Di:
DDDDPADDDDDDDDDPVDDPVVVVVVVQVVCLVDCCPPPVNVVVVCVPVVPDSGDHDPDDDDDDDDPDDPVVVVVVVVVVD

Solvent-accessible surface area (backbone atoms only — not comparable to full-atom values): 5389 Å² total; per-residue (Å²): 117,51,74,52,98,89,53,73,48,74,88,80,90,77,63,89,91,56,56,68,67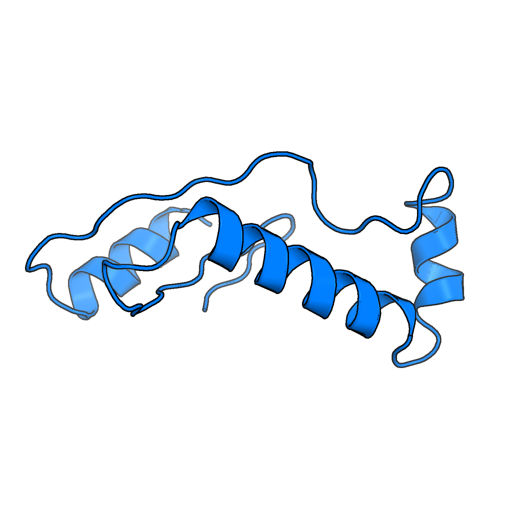,58,52,51,50,50,51,54,50,55,48,34,56,46,56,49,68,41,95,68,34,41,72,61,47,44,77,77,38,67,90,47,93,65,77,70,70,94,76,83,86,87,82,87,77,72,100,62,56,71,68,58,50,53,54,52,55,68,70,69,100

pLDDT: mean 87.9, std 9.98, range [57.97, 97.19]

Secondary structure (DSSP, 8-state):
-EE-SS-EE------TTS-HHHHHHHHHHHHHHHHHHSTTHHHHHTTT--SSS--S-S--------S--HHHHHHHHHT--

Sequence (81 aa):
METDNDHIHILVQYQPTKSVLEIVRLFKQISTYRIWRQNNNSRYLKKYFWKENAFWGDGYFACSIGQVSKETIEKYIQNQG

Mean predicted aligned error: 5.88 Å